Protein AF-A0A5Y2QRB8-F1 (afdb_monomer)

Mean predicted aligned error: 5.59 Å

Organism: NCBI:txid59203

Nearest PDB structures (foldseek):
  8fop-assembly1_X  TM=6.840E-01  e=4.678E-03  Agrobacterium phage Milano
  8fop-assembly1_Z  TM=6.826E-01  e=8.005E-03  Agrobacterium phage Milano
  8fop-assembly1_U  TM=6.852E-01  e=1.676E-02  Agrobacterium phage Milano
  8fop-assembly1_i  TM=6.842E-01  e=2.192E-02  Agrobacterium phage Milano
  8fwm-assembly1_s  TM=6.817E-01  e=6.419E-02  Agrobacterium phage Milano

pLDDT: mean 93.18, std 4.92, range [63.28, 97.62]

Solvent-accessible surface area (backbone atoms only — not comparable to full-atom values): 4978 Å² total; per-residue (Å²): 131,76,101,65,92,75,86,90,75,69,61,48,91,52,53,53,46,99,85,70,45,82,41,64,85,45,21,44,41,65,58,44,52,53,53,53,48,53,55,53,49,54,51,50,53,50,57,69,76,50,61,91,42,45,84,46,64,74,89,64,86,76,70,88,90,65,60,64,48,30,64,69,61,63,70,73,111

Foldseek 3Di:
DPPDDDDPAAFDPDQADPVRHGDCCRGGPCNVVVVVVVVVVLVVVCCVPQPPADEDEPPDDDDPPGRHDYPVRSVVD

Sequence (77 aa):
ESGVLRIQRDITTYRKNAYGVADNSYLDSETLHTSAYVLRRLKSVITSKYGRHKLANDGTRFGPGQAIVTPAVIRGE

Radius of gyration: 20.94 Å; Cα contacts (8 Å, |Δi|>4): 53; chains: 1; bounding box: 54×32×52 Å

Structure (mmCIF, N/CA/C/O backbone):
data_AF-A0A5Y2QRB8-F1
#
_entry.id   AF-A0A5Y2QRB8-F1
#
loop_
_atom_site.group_PDB
_atom_site.id
_atom_site.type_symbol
_atom_site.label_atom_id
_atom_site.label_alt_id
_atom_site.label_comp_id
_atom_site.label_asym_id
_atom_site.label_entity_id
_atom_site.label_seq_id
_atom_site.pdbx_PDB_ins_code
_atom_site.Cartn_x
_atom_site.Cartn_y
_atom_site.Cartn_z
_atom_site.occupancy
_atom_site.B_iso_or_equiv
_atom_site.auth_seq_id
_atom_site.auth_comp_id
_atom_site.auth_asym_id
_atom_site.auth_atom_id
_atom_site.pdbx_PDB_model_num
ATOM 1 N N . GLU A 1 1 ? 25.038 16.722 -26.937 1.00 63.28 1 GLU A N 1
ATOM 2 C CA . GLU A 1 1 ? 24.483 16.361 -25.613 1.00 63.28 1 GLU A CA 1
ATOM 3 C C . GLU A 1 1 ? 25.314 17.016 -24.518 1.00 63.28 1 GLU A C 1
ATOM 5 O O . GLU A 1 1 ? 26.515 17.162 -24.709 1.00 63.28 1 GLU A O 1
ATOM 10 N N . SER A 1 2 ? 24.711 17.464 -23.410 1.00 72.38 2 SER A N 1
ATOM 11 C CA . SER A 1 2 ? 25.483 17.983 -22.268 1.00 72.38 2 SER A CA 1
ATOM 12 C C . SER A 1 2 ? 26.275 16.838 -21.633 1.00 72.38 2 SER A C 1
ATOM 14 O O . SER A 1 2 ? 25.680 15.790 -21.404 1.00 72.38 2 SER A O 1
ATOM 16 N N . GLY A 1 3 ? 27.559 17.029 -21.312 1.00 90.00 3 GLY A N 1
ATOM 17 C CA . GLY A 1 3 ? 28.451 16.018 -20.708 1.00 90.00 3 GLY A CA 1
ATOM 18 C C . GLY A 1 3 ? 28.112 15.619 -19.263 1.00 90.00 3 GLY A C 1
ATOM 19 O O . GLY A 1 3 ? 29.008 15.443 -18.446 1.00 90.00 3 GLY A O 1
ATOM 20 N N . VAL A 1 4 ? 26.825 15.522 -18.930 1.00 89.81 4 VAL A N 1
ATOM 21 C CA . VAL A 1 4 ? 26.301 15.196 -17.604 1.00 89.81 4 VAL A CA 1
ATOM 22 C C . VAL A 1 4 ? 25.502 13.903 -17.710 1.00 89.81 4 VAL A C 1
ATOM 24 O O . VAL A 1 4 ? 24.586 13.801 -18.527 1.00 89.81 4 VAL A O 1
ATOM 27 N N . LEU A 1 5 ? 25.843 12.927 -16.872 1.00 91.94 5 LEU A N 1
ATOM 28 C CA . LEU A 1 5 ? 25.185 11.625 -16.835 1.00 91.94 5 LEU A CA 1
ATOM 29 C C . LEU A 1 5 ? 23.776 11.750 -16.235 1.00 91.94 5 LEU A C 1
ATOM 31 O O . LEU A 1 5 ? 23.584 12.410 -15.214 1.00 91.94 5 LEU A O 1
ATOM 35 N N . ARG A 1 6 ? 22.786 11.121 -16.875 1.00 92.12 6 ARG A N 1
ATOM 36 C CA . ARG A 1 6 ? 21.380 11.125 -16.445 1.00 92.12 6 ARG A CA 1
ATOM 37 C C . ARG A 1 6 ? 20.766 9.744 -16.624 1.00 92.12 6 ARG A C 1
ATOM 39 O O . ARG A 1 6 ? 21.185 8.980 -17.490 1.00 92.12 6 ARG A O 1
ATOM 46 N N . ILE A 1 7 ? 19.739 9.457 -15.832 1.00 91.75 7 ILE A N 1
ATOM 47 C CA . ILE A 1 7 ? 18.884 8.287 -16.039 1.00 91.75 7 ILE A CA 1
ATOM 48 C C . ILE A 1 7 ? 18.008 8.555 -17.266 1.00 91.75 7 ILE A C 1
ATOM 50 O O . ILE A 1 7 ? 17.333 9.580 -17.332 1.00 91.75 7 ILE A O 1
ATOM 54 N N . GLN A 1 8 ? 18.023 7.639 -18.237 1.00 90.31 8 GLN A N 1
ATOM 55 C CA . GLN A 1 8 ? 17.191 7.748 -19.439 1.00 90.31 8 GLN A CA 1
ATOM 56 C C . GLN A 1 8 ? 15.737 7.345 -19.163 1.00 90.31 8 GLN A C 1
ATOM 58 O O . GLN A 1 8 ? 14.812 8.009 -19.624 1.00 90.31 8 GLN A O 1
ATOM 63 N N . ARG A 1 9 ? 15.533 6.255 -18.415 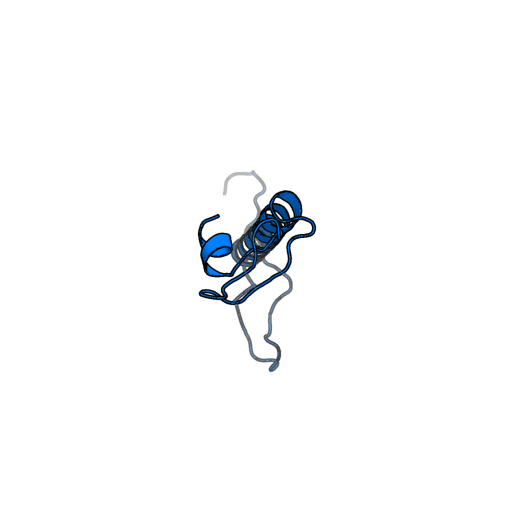1.00 92.38 9 ARG A N 1
ATOM 64 C CA . ARG A 1 9 ? 14.217 5.798 -17.962 1.00 92.38 9 ARG A CA 1
ATOM 65 C C . ARG A 1 9 ? 14.370 4.986 -16.682 1.00 92.38 9 ARG A C 1
ATOM 67 O O . ARG A 1 9 ? 15.221 4.101 -16.630 1.00 92.38 9 ARG A O 1
ATOM 74 N N . ASP A 1 10 ? 13.537 5.277 -15.690 1.00 93.06 10 ASP A N 1
ATOM 75 C CA . ASP A 1 10 ? 13.465 4.500 -14.455 1.00 93.06 10 ASP A CA 1
ATOM 76 C C . ASP A 1 10 ? 12.324 3.478 -14.551 1.00 93.06 10 ASP A C 1
ATOM 78 O O . ASP A 1 10 ? 11.140 3.820 -14.456 1.00 93.06 10 ASP A O 1
ATOM 82 N N . ILE A 1 11 ? 12.690 2.224 -14.814 1.00 95.44 11 ILE A N 1
ATOM 83 C CA . ILE A 1 11 ? 11.748 1.117 -14.988 1.00 95.44 11 ILE A CA 1
ATOM 84 C C . ILE A 1 11 ? 12.006 0.005 -13.988 1.00 95.44 11 ILE A C 1
ATOM 86 O O . ILE A 1 11 ? 13.137 -0.265 -13.585 1.00 95.44 11 ILE A O 1
ATOM 90 N N . THR A 1 12 ? 10.938 -0.703 -13.653 1.00 95.06 12 THR A N 1
ATOM 91 C CA . THR A 1 12 ? 11.006 -1.917 -12.851 1.00 95.06 12 THR A CA 1
ATOM 92 C C . THR A 1 12 ? 11.307 -3.139 -13.730 1.00 95.06 12 THR A C 1
ATOM 94 O O . THR A 1 12 ? 11.364 -3.077 -14.961 1.00 95.06 12 THR A O 1
ATOM 97 N N . THR A 1 13 ? 11.479 -4.299 -13.095 1.00 95.25 13 THR A N 1
ATOM 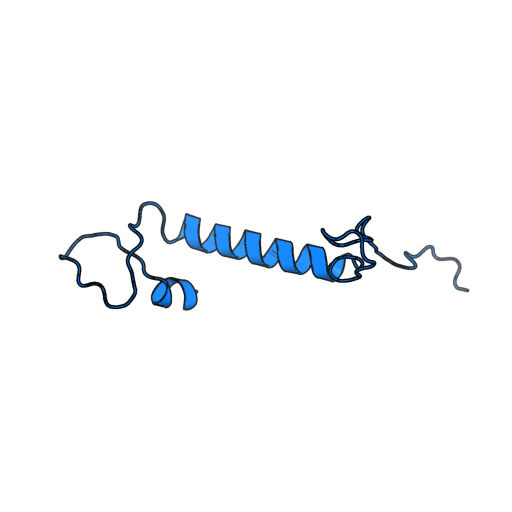98 C CA . THR A 1 13 ? 11.600 -5.589 -13.789 1.00 95.25 13 THR A CA 1
ATOM 99 C C . THR A 1 13 ? 10.247 -6.191 -14.189 1.00 95.25 13 THR A C 1
ATOM 101 O O . THR A 1 13 ? 10.216 -7.249 -14.823 1.00 95.25 13 THR A O 1
ATOM 104 N N . TYR A 1 14 ? 9.127 -5.535 -13.862 1.00 95.19 14 TYR A N 1
ATOM 105 C CA . TYR A 1 14 ? 7.787 -5.977 -14.237 1.00 95.19 14 TYR A CA 1
ATOM 106 C C . TYR A 1 14 ? 7.571 -5.827 -15.746 1.00 95.19 14 TYR A C 1
ATOM 108 O O . TYR A 1 14 ? 7.696 -4.739 -16.303 1.00 95.19 14 TYR A O 1
ATOM 116 N N . ARG A 1 15 ? 7.245 -6.936 -16.419 1.00 94.00 15 ARG A N 1
ATOM 117 C CA . ARG A 1 15 ? 7.015 -6.963 -17.878 1.00 94.00 15 ARG A CA 1
ATOM 118 C C . ARG A 1 15 ? 5.730 -7.670 -18.295 1.00 94.00 15 ARG A C 1
ATOM 120 O O . ARG A 1 15 ? 5.260 -7.465 -19.412 1.00 94.00 15 ARG A O 1
ATOM 127 N N . LYS A 1 16 ? 5.216 -8.564 -17.451 1.00 97.00 16 LYS A N 1
ATOM 128 C CA . LYS A 1 16 ? 4.078 -9.428 -17.757 1.00 97.00 16 LYS A CA 1
ATOM 129 C C . LYS A 1 16 ? 3.164 -9.529 -16.549 1.00 97.00 16 LYS A C 1
ATOM 131 O O . LYS A 1 16 ? 3.653 -9.603 -15.423 1.00 97.00 16 LYS A O 1
ATOM 136 N N . ASN A 1 17 ? 1.863 -9.578 -16.805 1.00 95.75 17 ASN A N 1
ATOM 137 C CA . ASN A 1 17 ? 0.866 -9.832 -15.773 1.00 95.75 17 ASN A CA 1
ATOM 138 C C . ASN A 1 17 ? 0.809 -11.321 -15.387 1.00 95.75 17 ASN A C 1
ATOM 140 O O . ASN A 1 17 ? 1.519 -12.161 -15.945 1.00 95.75 17 ASN A O 1
ATOM 144 N N . ALA A 1 18 ? -0.080 -11.655 -14.448 1.00 96.12 18 ALA A N 1
ATOM 145 C CA . ALA A 1 18 ? -0.278 -13.023 -13.962 1.00 96.12 18 ALA A CA 1
ATOM 146 C C . ALA A 1 18 ? -0.683 -14.033 -15.059 1.00 96.12 18 ALA A C 1
ATOM 148 O O . ALA A 1 18 ? -0.487 -15.231 -14.880 1.00 96.12 18 ALA A O 1
ATOM 149 N N . TYR A 1 19 ? -1.199 -13.566 -16.200 1.00 96.56 19 TYR A N 1
ATOM 150 C CA . TYR A 1 19 ? -1.562 -14.395 -17.355 1.00 96.56 19 TYR A CA 1
ATOM 151 C C . TYR A 1 19 ? -0.417 -14.542 -18.374 1.00 96.56 19 TYR A C 1
ATOM 153 O O . TYR A 1 19 ? -0.604 -15.127 -19.437 1.00 96.56 19 TYR A O 1
ATOM 161 N N . GLY A 1 20 ? 0.769 -13.991 -18.090 1.00 95.38 20 GLY A N 1
ATOM 162 C CA . GLY A 1 20 ? 1.929 -14.039 -18.986 1.00 95.38 20 GLY A CA 1
ATOM 163 C C . GLY A 1 20 ? 1.858 -13.074 -20.176 1.00 95.38 20 GLY A C 1
ATOM 164 O O . GLY A 1 20 ? 2.728 -13.123 -21.052 1.00 95.38 20 GLY A O 1
ATOM 165 N N . VAL A 1 21 ? 0.860 -12.187 -20.203 1.00 97.12 21 VAL A N 1
ATOM 166 C CA . VAL A 1 21 ? 0.652 -11.178 -21.251 1.00 97.12 21 VAL A CA 1
ATOM 167 C C . VAL A 1 21 ? 1.450 -9.920 -20.917 1.00 97.12 21 VAL A C 1
ATOM 169 O O . VAL A 1 21 ? 1.602 -9.580 -19.744 1.00 97.12 21 VAL A O 1
ATOM 172 N N . ALA A 1 22 ? 1.977 -9.241 -21.941 1.00 97.00 22 ALA A N 1
ATOM 173 C CA . ALA A 1 22 ? 2.684 -7.974 -21.772 1.00 97.00 22 ALA A CA 1
ATOM 174 C C . ALA A 1 22 ? 1.789 -6.938 -21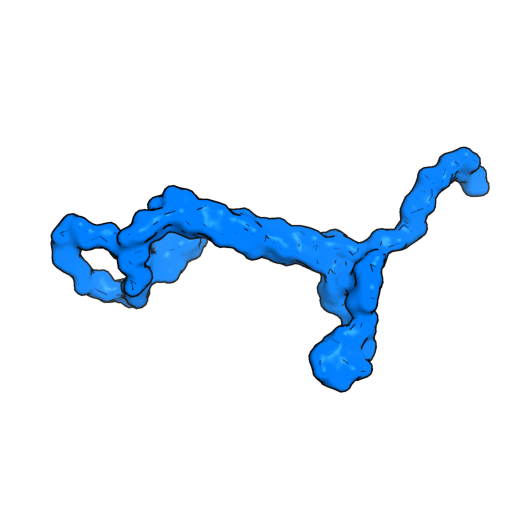.074 1.00 97.00 22 ALA A C 1
ATOM 176 O O . ALA A 1 22 ? 0.649 -6.724 -21.482 1.00 97.00 22 ALA A O 1
ATOM 177 N N . ASP A 1 23 ? 2.315 -6.312 -20.025 1.00 95.88 23 ASP A N 1
ATOM 178 C CA . ASP A 1 23 ? 1.587 -5.357 -19.193 1.00 95.88 23 ASP A CA 1
ATOM 179 C C . ASP A 1 23 ? 2.553 -4.291 -18.671 1.00 95.88 23 ASP A C 1
ATOM 181 O O . ASP A 1 23 ? 3.646 -4.603 -18.194 1.00 95.88 23 ASP A O 1
ATOM 185 N N . ASN A 1 24 ? 2.147 -3.029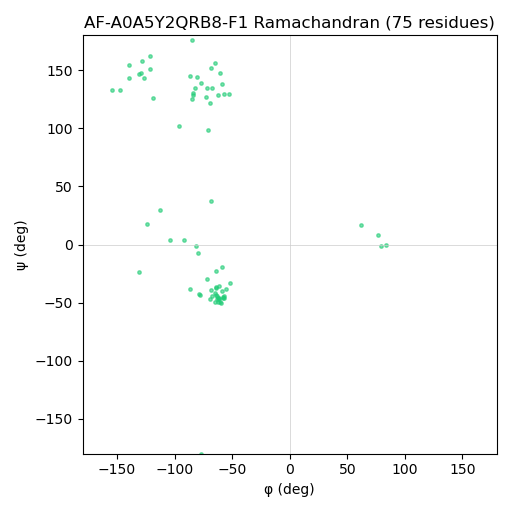 -18.778 1.00 95.06 24 ASN A N 1
ATOM 186 C CA . ASN A 1 24 ? 2.929 -1.872 -18.364 1.00 95.06 24 ASN A CA 1
ATOM 187 C C . ASN A 1 24 ? 2.459 -1.253 -17.038 1.00 95.06 24 ASN A C 1
ATOM 189 O O . ASN A 1 24 ? 3.053 -0.266 -16.610 1.00 95.06 24 ASN A O 1
ATOM 193 N N . SER A 1 25 ? 1.466 -1.840 -16.362 1.00 94.12 25 SER A N 1
ATOM 194 C CA . SER A 1 25 ? 0.858 -1.298 -15.134 1.00 94.12 25 SER A CA 1
ATOM 195 C C . SER A 1 25 ? 1.868 -0.940 -14.032 1.00 94.12 25 SER A C 1
ATOM 197 O O . SER A 1 25 ? 1.671 0.035 -13.313 1.00 94.12 25 SER A O 1
ATOM 199 N N . TYR A 1 26 ? 2.973 -1.686 -13.922 1.00 94.88 26 TYR A N 1
ATOM 200 C CA . TYR A 1 26 ? 4.069 -1.407 -12.982 1.00 94.88 26 TYR A CA 1
ATOM 201 C C . TYR A 1 26 ? 5.430 -1.270 -13.669 1.00 94.88 26 TYR A C 1
ATOM 203 O O . TYR A 1 26 ? 6.460 -1.412 -13.013 1.00 94.88 26 TYR A O 1
ATOM 211 N N . LEU A 1 27 ? 5.458 -1.044 -14.986 1.00 95.25 27 LEU A N 1
ATOM 212 C CA . LEU A 1 27 ? 6.711 -0.936 -15.734 1.00 95.25 27 LEU A CA 1
ATOM 213 C C . LEU A 1 27 ? 7.486 0.321 -15.335 1.00 95.25 27 LEU A C 1
ATOM 215 O O . LEU A 1 27 ? 8.690 0.239 -15.120 1.00 95.25 27 LEU A O 1
ATOM 219 N N . ASP A 1 28 ? 6.807 1.460 -15.209 1.00 95.00 28 ASP A N 1
ATOM 220 C CA . ASP A 1 28 ? 7.433 2.699 -14.750 1.00 95.00 28 ASP A CA 1
ATOM 221 C C . ASP A 1 28 ? 7.512 2.729 -13.216 1.00 95.00 28 ASP A C 1
ATOM 223 O O . ASP A 1 28 ? 6.548 2.405 -12.511 1.00 95.00 28 ASP A O 1
ATOM 227 N N . SER A 1 29 ? 8.680 3.122 -12.703 1.00 93.44 29 SER A N 1
ATOM 228 C CA . SER A 1 29 ? 9.003 3.098 -11.270 1.00 93.44 29 SER A CA 1
ATOM 229 C C . SER A 1 29 ? 8.036 3.940 -10.427 1.00 93.44 29 SER A C 1
ATOM 231 O O . SER A 1 29 ? 7.592 3.500 -9.362 1.00 93.44 29 SER A O 1
ATOM 233 N N . GLU A 1 30 ? 7.636 5.108 -10.934 1.00 94.94 30 GLU A N 1
ATOM 234 C CA . GLU A 1 30 ? 6.749 6.057 -10.250 1.00 94.94 30 GLU A CA 1
ATOM 235 C C . GLU A 1 30 ? 5.394 5.446 -9.867 1.00 94.94 30 GLU A C 1
ATOM 237 O O . GLU A 1 30 ? 4.940 5.591 -8.728 1.00 94.94 30 GLU A O 1
ATOM 242 N N . THR A 1 31 ? 4.752 4.710 -10.784 1.00 94.56 31 THR A N 1
ATOM 243 C CA . THR A 1 31 ? 3.430 4.106 -10.544 1.00 94.56 31 THR A CA 1
ATOM 244 C C . THR A 1 31 ? 3.491 3.067 -9.426 1.00 94.56 31 THR A C 1
ATOM 246 O O . THR A 1 31 ? 2.635 3.056 -8.531 1.00 94.56 31 THR A O 1
ATOM 249 N N . LEU A 1 32 ? 4.524 2.214 -9.431 1.00 94.56 32 LEU A N 1
ATOM 250 C CA . LEU A 1 32 ? 4.720 1.202 -8.393 1.00 94.56 32 LEU A CA 1
ATOM 251 C C . LEU A 1 32 ? 4.989 1.853 -7.030 1.00 94.56 32 LEU A C 1
ATOM 253 O O . LEU A 1 32 ? 4.347 1.501 -6.035 1.00 94.56 32 LEU A O 1
ATOM 257 N N . HIS A 1 33 ? 5.915 2.811 -6.976 1.00 95.56 33 HIS A N 1
ATOM 258 C CA . HIS A 1 33 ? 6.319 3.443 -5.722 1.00 95.56 33 HIS A CA 1
ATOM 259 C C . HIS A 1 33 ? 5.209 4.304 -5.118 1.00 95.56 33 HIS A C 1
ATOM 261 O O . HIS A 1 33 ? 4.980 4.227 -3.909 1.00 95.56 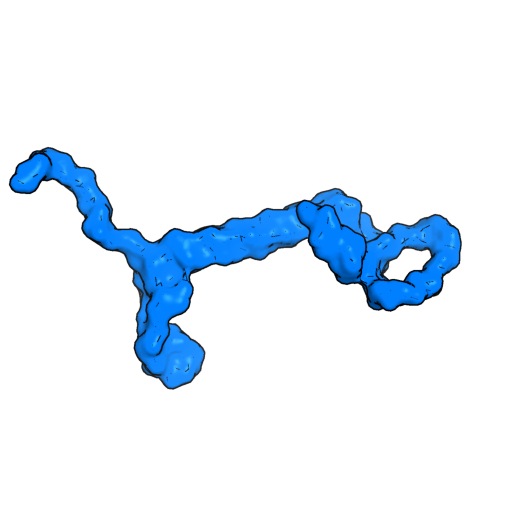33 HIS A O 1
ATOM 267 N N . THR A 1 34 ? 4.461 5.039 -5.943 1.00 97.19 34 THR A N 1
ATOM 268 C CA . THR A 1 34 ? 3.307 5.828 -5.492 1.00 97.19 34 THR A CA 1
ATOM 269 C C . THR A 1 34 ? 2.227 4.925 -4.899 1.00 97.19 34 THR A C 1
ATOM 271 O O . THR A 1 34 ? 1.750 5.167 -3.789 1.00 97.19 34 THR A O 1
ATOM 274 N N . SER A 1 35 ? 1.896 3.822 -5.576 1.00 96.50 35 SER A N 1
ATOM 275 C CA . SER A 1 35 ? 0.913 2.851 -5.077 1.00 96.50 35 SER A CA 1
ATOM 276 C C . SER A 1 35 ? 1.359 2.227 -3.750 1.00 96.50 35 SER A C 1
ATOM 278 O O . SER A 1 35 ? 0.593 2.169 -2.784 1.00 96.50 35 SER A O 1
ATOM 280 N N . ALA A 1 36 ? 2.626 1.811 -3.660 1.00 96.69 36 ALA A N 1
ATOM 281 C CA . ALA A 1 36 ? 3.188 1.245 -2.438 1.00 96.69 36 ALA A CA 1
ATOM 282 C C . ALA A 1 36 ? 3.214 2.262 -1.284 1.00 96.69 36 ALA A C 1
ATOM 284 O O . ALA A 1 36 ? 2.956 1.897 -0.134 1.00 96.69 36 ALA A O 1
ATOM 285 N N . TYR A 1 37 ? 3.501 3.533 -1.576 1.00 97.50 37 TYR A N 1
ATOM 286 C CA . TYR A 1 37 ? 3.448 4.614 -0.597 1.00 97.50 37 TYR A CA 1
ATOM 287 C C . TYR A 1 37 ? 2.038 4.781 -0.021 1.00 97.50 37 TYR A C 1
ATOM 289 O O . TYR A 1 37 ? 1.888 4.775 1.202 1.00 97.50 37 TYR A O 1
ATOM 297 N N . VAL A 1 38 ? 1.005 4.848 -0.870 1.00 96.44 38 VAL A N 1
ATOM 298 C CA . VAL A 1 38 ? -0.395 4.994 -0.430 1.00 96.44 38 VAL A CA 1
ATOM 299 C C . VAL A 1 38 ? -0.798 3.856 0.510 1.00 96.44 38 VAL A C 1
ATOM 301 O O . VAL A 1 38 ? -1.334 4.113 1.589 1.00 96.44 38 VAL A O 1
ATOM 304 N N . LEU A 1 39 ? -0.470 2.608 0.164 1.00 96.56 39 LEU A N 1
ATOM 305 C CA . LEU A 1 39 ? -0.779 1.444 1.003 1.00 96.56 39 LEU A CA 1
ATOM 306 C C . LEU A 1 39 ? -0.061 1.488 2.359 1.00 96.56 39 LEU A C 1
ATOM 308 O O . LEU A 1 39 ? -0.670 1.225 3.400 1.00 96.56 39 LEU A O 1
ATOM 312 N N . ARG A 1 40 ? 1.231 1.841 2.372 1.00 97.62 40 ARG A N 1
ATOM 313 C CA . ARG A 1 40 ? 2.013 1.967 3.614 1.00 97.62 40 ARG A CA 1
ATOM 314 C C . ARG A 1 40 ? 1.485 3.095 4.496 1.00 97.62 40 ARG A C 1
ATOM 316 O O . ARG A 1 40 ? 1.364 2.906 5.707 1.00 97.62 40 ARG A O 1
ATOM 323 N N . ARG A 1 41 ? 1.134 4.238 3.900 1.00 96.25 41 ARG A N 1
ATOM 324 C CA . ARG A 1 41 ? 0.544 5.380 4.608 1.00 96.25 41 ARG A CA 1
ATOM 325 C C . ARG A 1 41 ? -0.800 5.004 5.225 1.00 96.25 41 ARG A C 1
ATOM 327 O O . ARG A 1 41 ? -0.971 5.213 6.421 1.00 96.25 41 ARG A O 1
ATOM 334 N N . LEU A 1 42 ? -1.702 4.386 4.459 1.00 94.69 42 LEU A N 1
ATOM 335 C CA . LEU A 1 42 ? -3.004 3.937 4.961 1.00 94.69 42 LEU A CA 1
ATOM 336 C C . LEU A 1 42 ? -2.850 2.965 6.140 1.00 94.69 42 LEU A C 1
ATOM 338 O O . LEU A 1 42 ? -3.479 3.144 7.181 1.00 94.69 42 LEU A O 1
ATOM 342 N N . LYS A 1 43 ? -1.954 1.976 6.020 1.00 94.75 43 LYS A N 1
ATOM 343 C CA . LYS A 1 43 ? -1.640 1.054 7.121 1.00 94.75 43 LYS A CA 1
ATOM 344 C C . LYS A 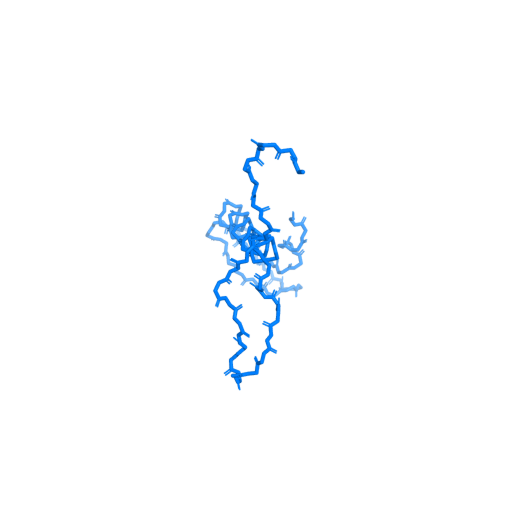1 43 ? -1.157 1.802 8.366 1.00 94.75 43 LYS A C 1
ATOM 346 O O . LYS A 1 43 ? -1.594 1.482 9.471 1.00 94.75 43 LYS A O 1
ATOM 351 N N . SER A 1 44 ? -0.267 2.780 8.199 1.00 96.25 44 SER A N 1
ATOM 352 C CA . SER A 1 44 ? 0.258 3.587 9.307 1.00 96.25 44 SER A CA 1
ATOM 353 C C . SER A 1 44 ? -0.852 4.366 10.022 1.00 96.25 44 SER A C 1
ATOM 355 O O . SER A 1 44 ? -0.973 4.288 11.244 1.00 96.25 44 SER A O 1
ATOM 357 N N . VAL A 1 45 ? -1.727 5.039 9.270 1.00 94.69 45 VAL A N 1
ATOM 358 C CA . VAL A 1 45 ? -2.871 5.786 9.820 1.00 94.69 45 VAL A CA 1
ATOM 359 C C . VAL A 1 45 ? -3.799 4.864 10.612 1.00 94.69 45 VAL A C 1
ATOM 361 O O . VAL A 1 45 ? -4.090 5.131 11.777 1.00 94.69 45 VAL A O 1
ATOM 364 N N . ILE A 1 46 ? -4.197 3.729 10.029 1.00 93.44 46 ILE A N 1
ATOM 365 C CA . ILE A 1 46 ? -5.125 2.799 10.687 1.00 93.44 46 ILE A CA 1
ATOM 366 C C . ILE A 1 46 ? -4.515 2.223 11.969 1.00 93.44 46 ILE A C 1
ATOM 368 O O . ILE A 1 46 ? -5.166 2.195 13.012 1.00 93.44 46 ILE A O 1
ATOM 372 N N . THR A 1 47 ? -3.263 1.763 11.909 1.00 93.38 47 THR A N 1
ATOM 373 C CA . THR A 1 47 ? -2.620 1.094 13.053 1.00 93.38 47 THR A CA 1
ATOM 374 C C . THR A 1 47 ? -2.260 2.048 14.189 1.00 93.38 47 THR A C 1
ATOM 376 O O . THR A 1 47 ? -2.286 1.629 15.345 1.00 93.38 47 THR A O 1
ATOM 379 N N . SER A 1 48 ? -1.970 3.317 13.888 1.00 95.00 48 SER A N 1
ATOM 380 C CA . SER A 1 48 ? -1.679 4.336 14.904 1.00 95.00 48 SER A CA 1
ATOM 381 C C . SER A 1 48 ? -2.940 4.881 15.578 1.00 95.00 48 SER A C 1
ATOM 383 O O . SER A 1 48 ? -2.960 5.013 16.799 1.00 95.00 48 SER A O 1
ATOM 385 N N . LYS A 1 49 ? -4.004 5.160 14.813 1.00 94.25 49 LYS A N 1
ATOM 386 C CA . LYS A 1 49 ? -5.226 5.792 15.336 1.00 94.25 49 LYS A CA 1
ATOM 387 C C . LYS A 1 49 ? -6.228 4.797 15.917 1.00 94.25 49 LYS A C 1
ATOM 389 O O . LYS A 1 49 ? -6.846 5.072 16.941 1.00 94.25 49 LYS A O 1
ATOM 394 N N . TYR A 1 50 ? -6.367 3.628 15.294 1.00 94.62 50 TYR A N 1
ATOM 395 C CA . TYR A 1 50 ? -7.386 2.630 15.644 1.00 94.62 50 TYR A CA 1
ATOM 396 C C . TYR A 1 50 ? -6.789 1.353 16.235 1.00 94.62 50 TYR A C 1
ATOM 398 O O . TYR A 1 50 ? -7.358 0.263 16.127 1.00 94.62 50 TYR A O 1
ATOM 406 N N . GLY A 1 51 ? -5.644 1.474 16.911 1.00 92.00 51 GLY A N 1
ATOM 407 C CA . GLY A 1 51 ? -5.059 0.370 17.662 1.00 92.00 51 GLY A CA 1
ATOM 408 C C . GLY A 1 51 ? -6.079 -0.233 18.636 1.00 92.00 51 GLY A C 1
ATOM 409 O O . GLY A 1 51 ? -6.731 0.489 19.390 1.00 92.00 51 GLY A O 1
ATOM 410 N N . ARG A 1 52 ? -6.240 -1.563 18.611 1.00 93.25 52 ARG A N 1
ATOM 411 C CA . ARG A 1 52 ? -7.153 -2.333 19.488 1.00 93.25 52 ARG A CA 1
ATOM 412 C C . ARG A 1 52 ? -8.652 -2.002 19.352 1.00 93.25 52 ARG A C 1
ATOM 414 O O . ARG A 1 52 ? -9.427 -2.383 20.227 1.00 93.25 52 ARG A O 1
ATOM 421 N N . HIS A 1 53 ? -9.074 -1.338 18.276 1.00 95.00 53 HIS A N 1
ATOM 422 C CA . HIS A 1 53 ? -10.495 -1.145 17.983 1.00 95.00 53 HIS A CA 1
ATOM 423 C C . HIS A 1 53 ? -11.082 -2.397 17.325 1.00 95.00 53 HIS A C 1
ATOM 425 O O . HIS A 1 53 ? -10.427 -3.066 16.524 1.00 95.00 53 HIS A O 1
ATOM 431 N N . LYS A 1 54 ? -12.335 -2.715 17.645 1.00 93.75 54 LYS A N 1
ATOM 432 C CA . LYS A 1 54 ? -13.101 -3.728 16.918 1.00 93.75 54 LYS A CA 1
ATOM 433 C C . LYS A 1 54 ? -13.575 -3.132 15.592 1.00 93.75 54 LYS A C 1
ATOM 435 O O . LYS A 1 54 ? -14.030 -1.991 15.555 1.00 93.75 54 LYS A O 1
ATOM 440 N N . LEU A 1 55 ? -13.504 -3.911 14.520 1.00 93.81 55 LEU A N 1
ATOM 441 C CA . LEU A 1 55 ? -14.096 -3.538 13.237 1.00 93.81 55 LEU A CA 1
ATOM 442 C C . LEU A 1 55 ? -15.579 -3.912 13.239 1.00 93.81 55 LEU A C 1
ATOM 444 O O . LEU A 1 55 ? -15.925 -5.049 13.560 1.00 93.81 55 LEU A O 1
ATOM 448 N N . ALA A 1 56 ? -16.443 -2.963 12.887 1.00 95.75 56 ALA A N 1
ATOM 449 C CA . ALA A 1 56 ? -17.875 -3.191 12.713 1.00 95.75 56 ALA A CA 1
ATOM 450 C C . ALA A 1 56 ? -18.351 -2.668 11.352 1.00 95.75 56 ALA A C 1
ATOM 452 O O . ALA A 1 56 ? -17.727 -1.787 10.761 1.00 95.75 56 ALA A O 1
ATOM 453 N N . ASN A 1 57 ? -19.475 -3.194 10.867 1.00 95.81 57 ASN A N 1
ATOM 454 C CA . ASN A 1 57 ? -20.109 -2.687 9.651 1.00 95.81 57 ASN A CA 1
ATOM 455 C C . ASN A 1 57 ? -20.675 -1.282 9.890 1.00 95.81 57 ASN A C 1
ATOM 457 O O . ASN A 1 57 ? -21.092 -0.950 11.006 1.00 95.81 57 ASN A O 1
ATOM 461 N N . ASP A 1 58 ? -20.757 -0.478 8.834 1.00 94.06 58 ASP A N 1
ATOM 462 C CA . ASP A 1 58 ? -21.445 0.810 8.898 1.00 94.06 58 ASP A CA 1
ATOM 463 C C . ASP A 1 58 ? -22.914 0.618 9.314 1.00 94.06 58 ASP A C 1
ATOM 465 O O . ASP A 1 58 ? -23.581 -0.326 8.892 1.00 94.06 58 ASP A O 1
ATOM 469 N N . GLY A 1 59 ? -23.412 1.488 10.196 1.00 91.44 59 GLY A N 1
ATO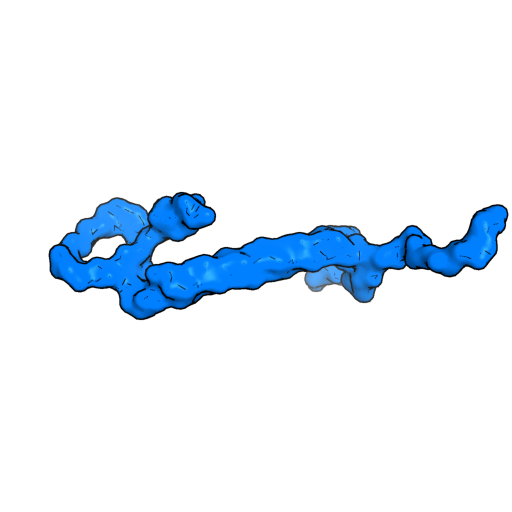M 470 C CA . GLY A 1 59 ? -24.770 1.390 10.748 1.00 91.44 59 GLY A CA 1
ATOM 471 C C . GLY A 1 59 ? -24.952 0.365 11.878 1.00 91.44 59 GLY A C 1
ATOM 472 O O . GLY A 1 59 ? -26.047 0.274 12.437 1.00 91.44 59 GLY A O 1
ATOM 473 N N . THR A 1 60 ? -23.906 -0.376 12.269 1.00 93.38 60 THR A N 1
ATOM 474 C CA . THR A 1 60 ? -23.963 -1.263 13.445 1.00 93.38 60 THR A CA 1
ATOM 475 C C . THR A 1 60 ? -24.218 -0.441 14.708 1.00 93.38 60 THR A C 1
ATOM 477 O O . THR A 1 60 ? -23.495 0.512 14.985 1.00 93.38 60 THR A O 1
ATOM 480 N N . ARG A 1 61 ? -25.217 -0.824 15.510 1.00 88.94 61 ARG A N 1
ATOM 481 C CA . ARG A 1 61 ? -25.418 -0.255 16.849 1.00 88.94 61 ARG A CA 1
ATOM 482 C C . ARG A 1 61 ? -24.537 -0.993 17.847 1.00 88.94 61 ARG A C 1
ATOM 484 O O . ARG A 1 61 ? -24.560 -2.219 17.903 1.00 88.94 61 ARG A O 1
ATOM 491 N N . PHE A 1 62 ? -23.799 -0.252 18.658 1.00 89.44 62 PHE A N 1
ATOM 492 C CA . PHE A 1 62 ? -22.932 -0.803 19.690 1.00 89.44 62 PHE A CA 1
ATOM 493 C C . PHE A 1 62 ? -23.192 -0.128 21.033 1.00 89.44 62 PHE A C 1
ATOM 495 O O . PHE A 1 62 ? -23.563 1.043 21.095 1.00 89.44 62 PHE A O 1
ATOM 502 N N . GLY A 1 63 ? -23.033 -0.900 22.110 1.00 88.94 63 GLY A N 1
ATOM 503 C CA . GLY A 1 63 ? -23.171 -0.391 23.471 1.00 88.94 63 GLY A CA 1
ATOM 504 C C . GLY A 1 63 ? -22.088 0.645 23.808 1.00 88.94 63 GLY A C 1
ATOM 505 O O . GLY A 1 63 ? -21.012 0.630 23.200 1.00 88.94 63 GLY A O 1
ATOM 506 N N . PRO A 1 64 ? -22.348 1.535 24.779 1.00 87.94 64 PRO A N 1
ATOM 507 C CA . PRO A 1 64 ? -21.399 2.571 25.171 1.00 87.94 64 PRO A CA 1
ATOM 508 C C . PRO A 1 64 ? -20.079 1.973 25.686 1.00 87.94 64 PRO A C 1
ATOM 510 O O . PRO A 1 64 ? -20.056 0.900 26.288 1.00 87.94 64 PRO A O 1
ATOM 513 N N . GLY A 1 65 ? -18.971 2.683 25.448 1.00 88.19 65 GLY A N 1
ATOM 514 C CA . GLY A 1 65 ? -17.637 2.326 25.955 1.00 88.19 65 GLY A CA 1
ATOM 515 C C . GLY A 1 65 ? -16.855 1.304 25.122 1.00 88.19 65 GLY A C 1
ATOM 516 O O . GLY A 1 65 ? -15.721 0.981 25.469 1.00 88.19 65 GLY A O 1
ATOM 517 N N . GLN A 1 66 ? -17.409 0.797 24.017 1.00 91.62 66 GLN A N 1
ATOM 518 C CA . GLN A 1 66 ? -16.665 -0.087 23.118 1.00 91.62 66 GLN A CA 1
ATOM 519 C C . GLN A 1 66 ? -15.831 0.714 22.112 1.00 91.62 66 GLN A C 1
ATOM 521 O O . GLN A 1 66 ? -16.368 1.514 21.352 1.00 91.62 66 GLN A O 1
ATOM 526 N N . ALA A 1 67 ? -14.524 0.450 22.062 1.00 92.50 67 ALA A N 1
ATOM 527 C CA . ALA A 1 67 ? -13.654 0.961 21.006 1.00 92.50 67 ALA A CA 1
ATOM 528 C C . ALA A 1 67 ? -13.974 0.239 19.686 1.00 92.50 67 ALA A C 1
ATOM 530 O O . ALA A 1 67 ? -13.540 -0.896 19.471 1.00 92.50 67 ALA A O 1
ATOM 531 N N . ILE A 1 68 ? -14.777 0.874 18.832 1.00 93.75 68 ILE A N 1
ATOM 532 C CA . ILE A 1 68 ? -15.222 0.354 17.533 1.00 93.75 68 ILE A CA 1
ATOM 533 C C . ILE A 1 68 ? -14.904 1.372 16.441 1.00 93.75 68 ILE A C 1
ATOM 535 O O . ILE A 1 68 ? -15.029 2.575 16.651 1.00 93.75 68 ILE A O 1
ATOM 539 N N . VAL A 1 69 ? -14.513 0.880 15.268 1.00 95.00 69 VAL A N 1
ATOM 540 C CA . VAL A 1 69 ? -14.339 1.680 14.054 1.00 95.00 69 VAL A CA 1
ATOM 541 C C . VAL A 1 69 ? -15.056 1.002 12.883 1.00 95.00 69 VAL A C 1
ATOM 543 O O . VAL A 1 69 ? -15.141 -0.228 12.827 1.00 95.00 69 VAL A O 1
ATOM 546 N N . THR A 1 70 ? -15.589 1.797 11.954 1.00 95.31 70 THR A N 1
ATOM 547 C CA . THR A 1 70 ? -16.309 1.309 10.768 1.00 95.31 70 THR A CA 1
ATOM 548 C C . THR A 1 70 ? -15.653 1.802 9.471 1.00 95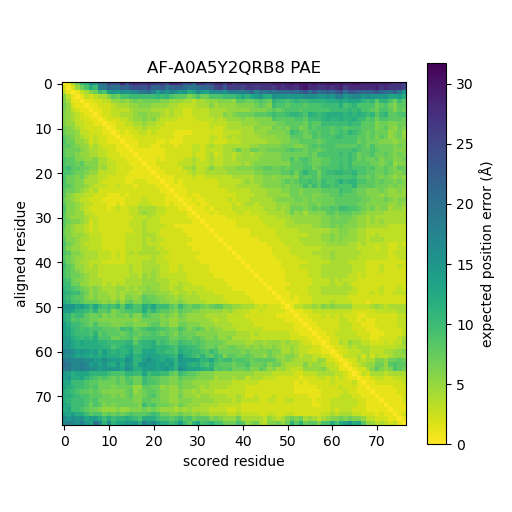.31 70 THR A C 1
ATOM 550 O O . THR A 1 70 ? -14.880 2.768 9.505 1.00 95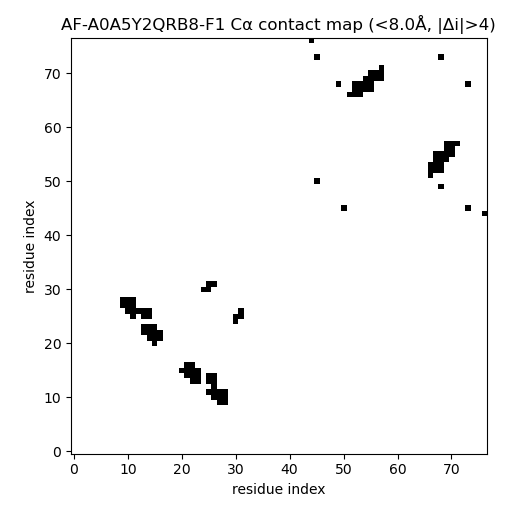.31 70 THR A O 1
ATOM 553 N N . PRO A 1 71 ? -15.935 1.175 8.313 1.00 94.19 71 PRO A N 1
ATOM 554 C CA . PRO A 1 71 ? -15.390 1.611 7.029 1.00 94.19 71 PRO A CA 1
ATOM 555 C C . PRO A 1 71 ? -15.674 3.079 6.682 1.00 94.19 71 PRO A C 1
ATOM 557 O O . PRO A 1 71 ? -14.789 3.744 6.145 1.00 94.19 71 PRO A O 1
ATOM 560 N N . ALA A 1 72 ? -16.859 3.611 7.001 1.00 94.25 72 ALA A N 1
ATOM 561 C CA . ALA A 1 72 ? -17.182 5.021 6.772 1.00 94.25 72 ALA A CA 1
ATOM 562 C C . ALA A 1 72 ? -16.298 5.969 7.598 1.00 94.25 72 ALA A C 1
ATOM 564 O O . ALA A 1 72 ? -15.891 7.009 7.089 1.00 94.25 72 ALA A O 1
ATOM 565 N N . VAL A 1 73 ? -15.958 5.589 8.836 1.00 93.38 73 VAL A N 1
ATOM 566 C CA . VAL A 1 73 ? -15.042 6.364 9.688 1.00 93.38 73 VAL A CA 1
ATOM 567 C C . VAL A 1 73 ? -13.620 6.315 9.130 1.00 93.38 73 VAL A C 1
ATOM 569 O O . VAL A 1 73 ? -13.005 7.360 8.966 1.00 93.38 73 VAL A O 1
ATOM 572 N N . ILE A 1 74 ? -13.121 5.127 8.766 1.00 93.50 74 ILE A N 1
ATOM 573 C CA . ILE A 1 74 ? -11.768 4.964 8.195 1.00 93.50 74 ILE A CA 1
ATOM 574 C C . ILE A 1 74 ? -11.619 5.734 6.877 1.00 93.50 74 ILE A C 1
ATOM 576 O O . ILE A 1 74 ? -10.554 6.271 6.601 1.00 93.50 74 ILE A O 1
ATOM 580 N N . ARG A 1 75 ? -12.678 5.804 6.061 1.00 91.19 75 ARG A N 1
ATOM 581 C CA . ARG A 1 75 ? -12.683 6.568 4.803 1.00 91.19 75 ARG A CA 1
ATOM 582 C C . ARG A 1 75 ? -12.516 8.079 5.019 1.00 91.19 75 ARG A C 1
ATOM 584 O O . ARG A 1 75 ? -12.138 8.766 4.079 1.00 91.19 75 ARG A O 1
ATOM 591 N N . GLY A 1 76 ? -12.847 8.587 6.206 1.00 88.50 76 GLY A N 1
ATOM 592 C CA . GLY A 1 76 ? -12.712 10.001 6.555 1.00 88.50 76 GLY A CA 1
ATOM 593 C C . GLY A 1 76 ? -11.292 10.440 6.927 1.00 88.50 76 GLY A C 1
ATOM 594 O O . GLY A 1 76 ? -11.086 11.636 7.118 1.00 88.50 76 GLY A O 1
ATOM 595 N N . GLU A 1 77 ? -10.340 9.507 7.044 1.00 84.31 77 GLU A N 1
ATOM 596 C CA . GLU A 1 77 ? -8.909 9.796 7.246 1.00 84.31 77 GLU A CA 1
ATOM 597 C C . GLU A 1 77 ? -8.179 10.159 5.945 1.00 84.31 77 GLU A C 1
ATOM 599 O O . GLU A 1 77 ? -7.276 11.028 5.998 1.00 84.31 77 GLU A O 1
#

Secondary structure (DSSP, 8-state):
--S----S--B-S--B-TTS-B--TTTBHHHHHHHHHHHHHHHHHHHHHSTTPEE--TT----TT--EE-HHHHTT-